Protein AF-A0A6P6G9X1-F1 (afdb_monomer_lite)

Structure (mmCIF, N/CA/C/O backbone):
data_AF-A0A6P6G9X1-F1
#
_entry.id   AF-A0A6P6G9X1-F1
#
loop_
_atom_site.group_PDB
_atom_site.id
_atom_site.type_symbol
_atom_site.label_atom_id
_atom_site.label_alt_id
_atom_site.label_comp_id
_atom_site.label_asym_id
_atom_site.label_e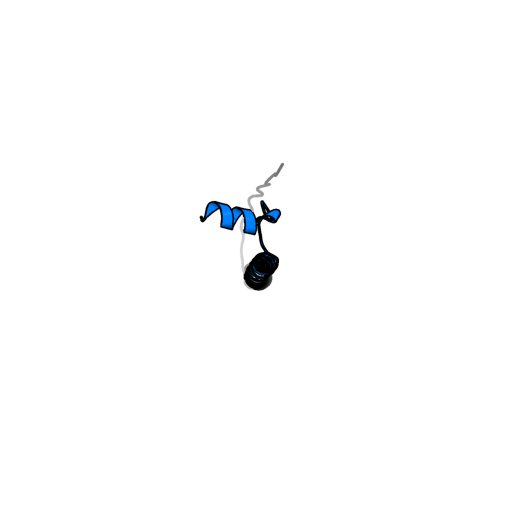ntity_id
_atom_site.label_seq_id
_atom_site.pdbx_PDB_ins_code
_atom_site.Cartn_x
_atom_site.Cartn_y
_atom_site.Cartn_z
_atom_site.occupancy
_atom_site.B_iso_or_equiv
_atom_site.auth_seq_id
_atom_site.auth_comp_id
_atom_site.auth_asym_id
_atom_site.auth_atom_id
_atom_site.pdbx_PDB_model_num
ATOM 1 N N . MET A 1 1 ? 25.009 -0.350 -8.292 1.00 65.62 1 MET A N 1
ATOM 2 C CA . MET A 1 1 ? 23.863 -1.149 -8.793 1.00 65.62 1 MET A CA 1
ATOM 3 C C . MET A 1 1 ? 22.575 -0.845 -8.025 1.00 65.62 1 MET A C 1
ATOM 5 O O . MET A 1 1 ? 21.641 -0.345 -8.638 1.00 65.62 1 MET A O 1
ATOM 9 N N . LEU A 1 2 ? 22.523 -1.044 -6.699 1.00 84.38 2 LEU A N 1
ATOM 10 C CA . LEU A 1 2 ? 21.295 -0.848 -5.904 1.00 84.38 2 LEU A CA 1
ATOM 11 C C . LEU A 1 2 ? 20.739 0.592 -5.935 1.00 84.38 2 LEU A C 1
ATOM 13 O O . LEU A 1 2 ? 19.541 0.784 -6.11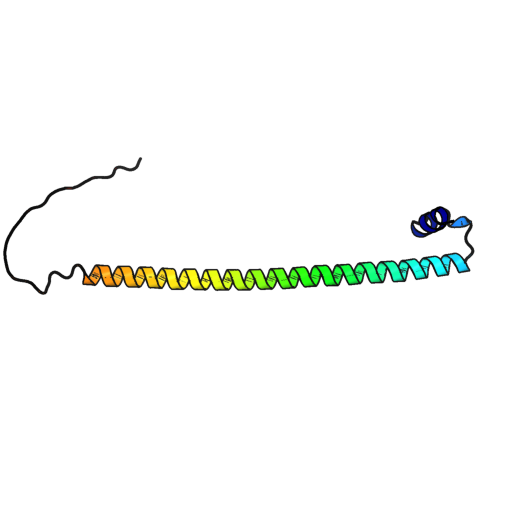1 1.00 84.38 2 LEU A O 1
ATOM 17 N N . GLN A 1 3 ? 21.610 1.604 -5.852 1.00 88.94 3 GLN A N 1
ATOM 18 C CA . GLN A 1 3 ? 21.208 3.018 -5.852 1.00 88.94 3 GLN A CA 1
ATOM 19 C C . GLN A 1 3 ? 20.471 3.437 -7.135 1.00 88.94 3 GLN A C 1
ATOM 21 O O . GLN A 1 3 ? 19.478 4.154 -7.064 1.00 88.94 3 GLN A O 1
ATOM 26 N N . ASN A 1 4 ? 20.911 2.949 -8.301 1.00 88.38 4 ASN A N 1
ATOM 27 C CA . ASN A 1 4 ? 20.227 3.201 -9.574 1.00 88.38 4 ASN A CA 1
ATOM 28 C C . ASN A 1 4 ? 18.843 2.550 -9.588 1.00 88.38 4 ASN A C 1
ATOM 30 O O . ASN A 1 4 ? 17.877 3.171 -10.005 1.00 88.38 4 ASN A O 1
ATOM 34 N N . SER A 1 5 ? 18.736 1.319 -9.081 1.00 90.00 5 SER A N 1
ATOM 35 C CA . SER A 1 5 ? 17.450 0.621 -9.000 1.00 90.00 5 SER A CA 1
ATOM 36 C C . SER A 1 5 ? 16.448 1.367 -8.113 1.00 90.00 5 SER A C 1
ATOM 38 O O . SER A 1 5 ? 15.292 1.509 -8.499 1.00 90.00 5 SER A O 1
ATOM 40 N N . ASN A 1 6 ? 16.893 1.899 -6.970 1.00 94.38 6 ASN A N 1
ATOM 41 C CA . ASN A 1 6 ? 16.033 2.681 -6.078 1.00 94.38 6 ASN A CA 1
ATOM 42 C C . ASN A 1 6 ? 15.601 4.011 -6.705 1.00 94.38 6 ASN A C 1
ATOM 44 O O . ASN A 1 6 ? 14.435 4.366 -6.594 1.00 94.38 6 ASN A O 1
ATOM 48 N N . ARG A 1 7 ? 16.500 4.712 -7.409 1.00 95.25 7 ARG A N 1
ATOM 49 C CA . ARG A 1 7 ? 16.145 5.923 -8.170 1.00 95.25 7 ARG A CA 1
ATOM 50 C C . ARG A 1 7 ? 15.049 5.649 -9.192 1.00 95.25 7 ARG A C 1
ATOM 52 O O . ARG A 1 7 ? 14.036 6.336 -9.193 1.00 95.25 7 ARG A O 1
ATOM 59 N N . ASN A 1 8 ? 15.195 4.582 -9.971 1.00 95.81 8 ASN A N 1
ATOM 60 C CA . ASN A 1 8 ? 14.195 4.218 -10.971 1.00 95.81 8 ASN A CA 1
ATOM 61 C C . ASN A 1 8 ? 12.845 3.872 -10.318 1.00 95.81 8 ASN A C 1
ATOM 63 O O . ASN A 1 8 ? 11.804 4.277 -10.819 1.00 95.81 8 ASN A O 1
ATOM 67 N N . LEU A 1 9 ? 12.844 3.177 -9.172 1.00 95.31 9 LEU A N 1
ATOM 68 C CA . LEU A 1 9 ? 11.619 2.910 -8.401 1.00 95.31 9 LEU A CA 1
ATOM 69 C C . LEU A 1 9 ? 10.938 4.188 -7.889 1.00 95.31 9 LEU A C 1
ATOM 71 O O . LEU A 1 9 ? 9.725 4.183 -7.710 1.00 95.31 9 LEU A O 1
ATOM 75 N N . MET A 1 10 ? 11.697 5.264 -7.672 1.00 95.31 10 MET A N 1
ATOM 76 C CA . MET A 1 10 ? 11.175 6.583 -7.295 1.00 95.31 10 MET A CA 1
ATOM 77 C C . MET A 1 10 ? 10.793 7.453 -8.504 1.00 95.31 10 MET A C 1
ATOM 79 O O . MET A 1 10 ? 10.288 8.553 -8.316 1.00 95.31 10 MET A O 1
ATOM 83 N N . GLY A 1 11 ? 10.992 6.966 -9.732 1.00 95.12 11 GLY A N 1
ATOM 84 C CA . GLY A 1 11 ? 10.688 7.704 -10.959 1.00 95.12 11 GLY A CA 1
ATOM 85 C C . GLY A 1 11 ? 11.835 8.568 -11.495 1.00 95.12 11 GLY A C 1
ATOM 86 O O . GLY A 1 11 ? 11.642 9.303 -12.460 1.00 95.12 11 GLY A O 1
ATOM 87 N N . ASP A 1 12 ? 13.036 8.458 -10.927 1.00 95.69 12 ASP A N 1
ATOM 88 C CA . ASP A 1 12 ? 14.206 9.226 -11.353 1.00 95.69 12 ASP A CA 1
ATOM 89 C C . ASP A 1 12 ? 15.016 8.503 -12.439 1.00 95.69 12 ASP A C 1
ATOM 91 O O . ASP A 1 12 ? 15.086 7.277 -12.478 1.00 95.69 12 ASP A O 1
ATOM 95 N N . SER A 1 13 ? 15.726 9.271 -13.280 1.00 93.81 13 SER A N 1
ATOM 96 C CA . SER A 1 13 ? 16.711 8.754 -14.259 1.00 93.81 13 SER A CA 1
ATOM 97 C C . SER A 1 13 ? 16.162 7.735 -15.279 1.00 93.81 13 SER A C 1
ATOM 99 O O . SER A 1 13 ? 16.909 6.932 -15.843 1.00 93.81 13 SER A O 1
ATOM 101 N N . LEU A 1 14 ? 14.859 7.801 -15.568 1.00 95.56 14 LEU A N 1
ATOM 102 C CA . LEU A 1 14 ? 14.158 6.854 -16.444 1.00 95.56 14 LEU A CA 1
ATOM 103 C C . LEU A 1 14 ? 14.528 6.974 -17.929 1.00 95.56 14 LEU A C 1
ATOM 105 O O . LEU A 1 14 ? 14.321 6.029 -18.681 1.00 95.56 14 LEU A O 1
ATOM 109 N N . SER A 1 15 ? 15.093 8.107 -18.356 1.00 96.31 15 SER A N 1
ATOM 110 C CA . SER A 1 15 ? 15.440 8.377 -19.761 1.00 96.31 15 SER A CA 1
ATOM 111 C C . SER A 1 15 ? 16.472 7.411 -20.347 1.00 96.31 15 SER A C 1
ATOM 113 O O . SER A 1 15 ? 16.542 7.255 -21.561 1.00 96.31 15 SER A O 1
ATOM 115 N N . SER A 1 16 ? 17.265 6.759 -19.495 1.00 94.44 16 SER A N 1
ATOM 116 C CA . SER A 1 16 ? 18.263 5.765 -19.907 1.00 94.44 16 SER A CA 1
ATOM 117 C C . SER A 1 16 ? 17.701 4.346 -20.051 1.00 94.44 16 SER A C 1
ATOM 119 O O . SER A 1 16 ? 18.420 3.454 -20.497 1.00 94.44 16 SER A O 1
ATOM 121 N N . LEU A 1 17 ? 16.435 4.123 -19.678 1.00 96.38 17 LEU A N 1
ATOM 122 C CA . LEU A 1 17 ? 15.792 2.814 -19.727 1.00 96.38 17 LEU A CA 1
ATOM 123 C C . LEU A 1 17 ? 15.143 2.553 -21.083 1.00 96.38 17 LEU A C 1
ATOM 125 O O . LEU A 1 17 ? 14.504 3.414 -21.685 1.00 96.38 17 LEU A O 1
ATOM 129 N N . THR A 1 18 ? 15.232 1.307 -21.529 1.00 98.25 18 THR A N 1
ATOM 130 C CA . THR A 1 18 ? 14.475 0.830 -22.684 1.00 98.25 18 THR A CA 1
ATOM 131 C C . THR A 1 18 ? 12.986 0.692 -22.351 1.00 98.25 18 THR A C 1
ATOM 133 O O . THR A 1 18 ? 12.588 0.505 -21.199 1.00 98.25 18 THR A O 1
ATOM 136 N N . VAL A 1 19 ? 12.134 0.664 -23.381 1.00 98.12 19 VAL A N 1
ATOM 137 C CA . VAL A 1 19 ? 10.686 0.412 -23.227 1.00 98.12 19 VAL A CA 1
ATOM 138 C C . VAL A 1 19 ? 10.404 -0.899 -22.480 1.00 98.12 19 VAL A C 1
ATOM 140 O O . VAL A 1 19 ? 9.455 -0.987 -21.702 1.00 98.12 19 VAL A O 1
ATOM 143 N N . LYS A 1 20 ? 11.230 -1.931 -22.689 1.00 98.44 20 LYS A N 1
ATOM 144 C CA . LYS A 1 20 ? 11.091 -3.219 -21.998 1.00 98.44 20 LYS A CA 1
ATOM 145 C C . LYS A 1 20 ? 11.359 -3.082 -20.497 1.00 98.44 20 LYS A C 1
ATOM 147 O O . LYS A 1 20 ? 10.594 -3.619 -19.699 1.00 98.44 20 LYS A O 1
ATOM 152 N N . GLU A 1 21 ? 12.413 -2.365 -20.119 1.00 97.50 21 GLU A N 1
ATOM 153 C CA . GLU A 1 21 ? 12.767 -2.129 -18.715 1.00 97.50 21 GLU A CA 1
ATOM 154 C C . GLU A 1 21 ? 11.738 -1.240 -18.014 1.00 97.50 21 GLU A C 1
ATOM 156 O O . GLU A 1 21 ? 11.367 -1.531 -16.879 1.00 97.50 21 GLU A O 1
ATOM 161 N N . LEU A 1 22 ? 11.207 -0.225 -18.703 1.00 98.06 22 LEU A N 1
ATOM 162 C CA . LEU A 1 22 ? 10.114 0.609 -18.195 1.00 98.06 22 LEU A CA 1
ATOM 163 C C . LEU A 1 22 ? 8.859 -0.220 -17.906 1.00 98.06 22 LEU A C 1
ATOM 165 O O . LEU A 1 22 ? 8.327 -0.154 -16.802 1.00 98.06 22 LEU A O 1
ATOM 169 N N . LYS A 1 23 ? 8.441 -1.086 -18.839 1.00 98.38 23 LYS A N 1
ATOM 170 C CA . LYS A 1 23 ? 7.305 -2.000 -18.618 1.00 98.38 23 LYS A CA 1
ATOM 171 C C . LYS A 1 23 ? 7.538 -2.944 -17.440 1.00 98.38 23 LYS A C 1
ATOM 173 O O . LYS A 1 23 ? 6.611 -3.258 -16.697 1.00 98.38 23 LYS A O 1
ATOM 178 N N . GLN A 1 24 ? 8.762 -3.435 -17.262 1.00 97.88 24 GLN A N 1
ATOM 179 C CA . GLN A 1 24 ? 9.100 -4.281 -16.116 1.00 97.88 24 GLN A CA 1
ATOM 180 C C . GLN A 1 24 ? 9.058 -3.500 -14.799 1.00 97.88 24 GLN A C 1
ATOM 182 O O . GLN A 1 24 ? 8.561 -4.022 -13.800 1.00 97.88 24 GLN A O 1
ATOM 187 N N . LEU A 1 25 ? 9.564 -2.268 -14.790 1.00 97.94 25 LEU A N 1
ATOM 188 C CA . LEU A 1 25 ? 9.529 -1.374 -13.638 1.00 97.94 25 LEU A CA 1
ATOM 189 C C . LEU A 1 25 ? 8.088 -1.048 -13.231 1.00 97.94 25 LEU A C 1
ATOM 191 O O . LEU A 1 25 ? 7.738 -1.225 -12.067 1.00 97.94 25 LEU A O 1
ATOM 195 N N . GLU A 1 26 ? 7.247 -0.675 -14.192 1.00 98.12 26 GLU A N 1
ATOM 196 C CA . GLU A 1 26 ? 5.819 -0.418 -13.997 1.00 98.12 26 GLU A CA 1
ATOM 197 C C . GLU A 1 26 ? 5.109 -1.641 -13.400 1.00 98.12 26 GLU A C 1
ATOM 199 O O . GLU A 1 26 ? 4.485 -1.544 -12.349 1.00 98.12 26 GLU A O 1
ATOM 204 N N . ASN A 1 27 ? 5.311 -2.833 -13.973 1.00 98.56 27 ASN A N 1
ATOM 205 C CA . ASN A 1 27 ? 4.746 -4.075 -13.432 1.00 98.56 27 ASN A CA 1
ATOM 206 C C . ASN A 1 27 ? 5.195 -4.366 -11.991 1.00 98.56 27 ASN A C 1
ATOM 208 O O . ASN A 1 27 ? 4.433 -4.918 -11.192 1.00 98.56 27 ASN A O 1
ATOM 212 N N . ARG A 1 28 ? 6.449 -4.048 -11.648 1.00 97.56 28 ARG A N 1
ATOM 213 C CA . ARG A 1 28 ? 6.963 -4.218 -10.282 1.00 97.56 28 ARG A CA 1
ATOM 214 C C . ARG A 1 28 ? 6.302 -3.234 -9.320 1.00 97.56 28 ARG A C 1
ATOM 216 O O . ARG A 1 28 ? 5.920 -3.655 -8.227 1.00 97.56 28 ARG A O 1
ATOM 223 N N . LEU A 1 29 ? 6.161 -1.972 -9.722 1.00 98.31 29 LEU A N 1
ATOM 224 C CA . LEU A 1 29 ? 5.510 -0.930 -8.929 1.00 98.31 29 LEU A CA 1
ATOM 225 C C . LEU A 1 29 ? 4.028 -1.241 -8.722 1.00 98.31 29 LEU A C 1
ATOM 227 O O . LEU A 1 29 ? 3.586 -1.259 -7.579 1.00 98.31 29 LEU A O 1
ATOM 231 N N . GLU A 1 30 ? 3.303 -1.610 -9.775 1.00 98.62 30 GLU A N 1
ATOM 232 C CA . GLU A 1 30 ? 1.877 -1.950 -9.714 1.00 98.62 30 GLU A CA 1
ATOM 233 C C . GLU A 1 30 ? 1.610 -3.088 -8.717 1.00 98.62 30 GLU A C 1
ATOM 235 O O . GLU A 1 30 ? 0.774 -2.984 -7.814 1.00 98.62 30 GLU A O 1
ATOM 240 N N . ARG A 1 31 ? 2.403 -4.165 -8.803 1.00 98.50 31 ARG A N 1
ATOM 241 C CA . ARG A 1 31 ? 2.321 -5.290 -7.858 1.00 98.50 31 ARG A CA 1
ATOM 242 C C . ARG A 1 31 ? 2.685 -4.876 -6.434 1.00 98.50 31 ARG A C 1
ATOM 244 O O . ARG A 1 31 ? 2.081 -5.373 -5.486 1.00 98.50 31 ARG A O 1
ATOM 251 N N . GLY A 1 32 ? 3.692 -4.019 -6.266 1.00 98.31 32 GLY A N 1
ATOM 252 C CA . GLY A 1 32 ? 4.107 -3.510 -4.959 1.00 98.31 32 GLY A CA 1
ATOM 253 C C . GLY A 1 32 ? 3.014 -2.668 -4.304 1.00 98.31 32 GLY A C 1
ATOM 254 O O . GLY A 1 32 ? 2.613 -2.951 -3.177 1.00 98.31 32 GLY A O 1
ATOM 255 N N . ILE A 1 33 ? 2.485 -1.694 -5.042 1.00 98.62 33 ILE A N 1
ATOM 256 C CA . ILE A 1 33 ? 1.420 -0.787 -4.606 1.00 98.62 33 ILE A CA 1
ATOM 257 C C . ILE A 1 33 ? 0.161 -1.575 -4.254 1.00 98.62 33 ILE A C 1
ATOM 259 O O . ILE A 1 33 ? -0.396 -1.370 -3.177 1.00 98.62 33 ILE A O 1
ATOM 263 N N . THR A 1 34 ? -0.245 -2.521 -5.106 1.00 98.69 34 THR A N 1
ATOM 264 C CA . THR A 1 34 ? -1.410 -3.380 -4.853 1.00 98.69 34 THR A CA 1
ATOM 265 C C . THR A 1 34 ? -1.276 -4.131 -3.527 1.00 98.69 34 THR A C 1
ATOM 267 O O . THR A 1 34 ? -2.190 -4.106 -2.704 1.00 98.69 34 THR A O 1
ATOM 270 N N . ARG A 1 35 ? -0.114 -4.749 -3.267 1.00 98.75 35 ARG A N 1
ATOM 271 C CA . ARG A 1 35 ? 0.131 -5.472 -2.007 1.00 98.75 35 ARG A CA 1
ATOM 272 C C . ARG A 1 35 ? 0.136 -4.550 -0.793 1.00 98.75 35 ARG A C 1
ATOM 274 O O . ARG A 1 35 ? -0.446 -4.902 0.226 1.00 98.75 35 ARG A O 1
ATOM 281 N N . ILE A 1 36 ? 0.784 -3.388 -0.892 1.00 98.81 36 ILE A N 1
ATOM 282 C CA . ILE A 1 36 ? 0.84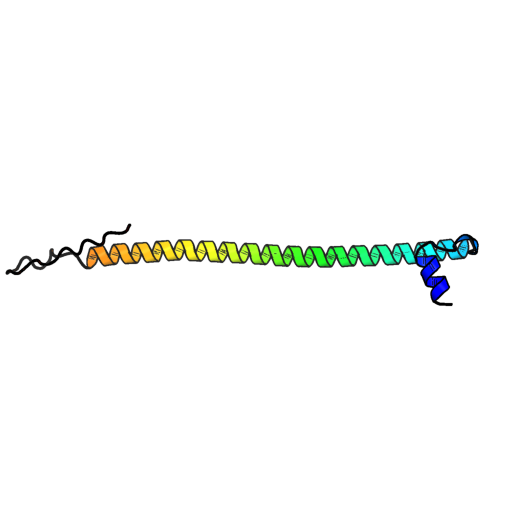0 -2.410 0.205 1.00 98.81 36 ILE A CA 1
ATOM 283 C C . ILE A 1 36 ? -0.568 -1.915 0.541 1.00 98.81 36 ILE A C 1
ATOM 285 O O . ILE A 1 36 ? -0.940 -1.879 1.712 1.00 98.81 36 ILE A O 1
ATOM 289 N N . ARG A 1 37 ? -1.362 -1.574 -0.480 1.00 98.81 37 ARG A N 1
ATOM 290 C CA . ARG A 1 37 ? -2.737 -1.099 -0.311 1.00 98.81 37 ARG A CA 1
ATOM 291 C C . ARG A 1 37 ? -3.617 -2.164 0.339 1.00 98.81 37 ARG A C 1
ATOM 293 O O . ARG A 1 37 ? -4.230 -1.872 1.356 1.00 98.81 37 ARG A O 1
ATOM 300 N N . SER A 1 38 ? -3.601 -3.389 -0.188 1.00 98.69 38 SER A N 1
ATOM 301 C CA . SER A 1 38 ? -4.383 -4.506 0.357 1.00 98.69 38 SER A CA 1
ATOM 302 C C . SER A 1 38 ? -3.996 -4.833 1.803 1.00 98.69 38 SER A C 1
ATOM 304 O O . SER A 1 38 ? -4.865 -5.014 2.649 1.00 98.69 38 SER A O 1
ATOM 306 N N . LYS A 1 39 ? -2.697 -4.841 2.128 1.00 98.75 39 LYS A N 1
ATOM 307 C CA . LYS A 1 39 ? -2.245 -5.060 3.507 1.00 98.75 39 LYS A CA 1
ATOM 308 C C . LYS A 1 39 ? -2.754 -3.967 4.452 1.00 98.75 39 LYS A C 1
ATOM 310 O O . LYS A 1 39 ? -3.256 -4.285 5.523 1.00 98.75 39 LYS A O 1
ATOM 315 N N . LYS A 1 40 ? -2.647 -2.698 4.045 1.00 98.69 40 LYS A N 1
ATOM 316 C CA . LYS A 1 40 ? -3.134 -1.560 4.836 1.00 98.69 40 LYS A CA 1
ATOM 317 C C . LYS A 1 40 ? -4.649 -1.621 5.054 1.00 98.69 40 LYS A C 1
ATOM 319 O O . LYS A 1 40 ? -5.116 -1.298 6.137 1.00 98.69 40 LYS A O 1
ATOM 324 N N . GLU A 1 41 ? -5.400 -2.021 4.034 1.00 98.69 41 GLU A N 1
ATOM 325 C CA . GLU A 1 41 ? -6.851 -2.206 4.114 1.00 98.69 41 GLU A CA 1
ATOM 326 C C . GLU A 1 41 ? -7.224 -3.266 5.156 1.00 98.69 41 GLU A C 1
ATOM 328 O O . GLU A 1 41 ? -8.002 -2.977 6.060 1.00 98.69 41 GLU A O 1
ATOM 333 N N . ILE A 1 42 ? -6.575 -4.434 5.115 1.00 98.69 42 ILE A N 1
ATOM 334 C CA . ILE A 1 42 ? -6.786 -5.511 6.094 1.00 98.69 42 ILE A CA 1
ATOM 335 C C . ILE A 1 42 ? -6.429 -5.058 7.517 1.00 98.69 42 ILE A C 1
ATOM 337 O O . ILE A 1 42 ? -7.163 -5.341 8.461 1.00 98.69 42 ILE A O 1
ATOM 341 N N . GLU A 1 43 ? -5.299 -4.368 7.697 1.00 98.69 43 GLU A N 1
ATOM 342 C CA . GLU A 1 43 ? -4.883 -3.863 9.013 1.00 98.69 43 GLU A CA 1
ATOM 343 C C . GLU A 1 43 ? -5.908 -2.880 9.596 1.00 98.69 43 GLU A C 1
ATOM 345 O O . GLU A 1 43 ? -6.281 -3.007 10.763 1.00 98.69 43 GLU A O 1
ATOM 350 N N . LEU A 1 44 ? -6.413 -1.956 8.774 1.00 98.75 44 LEU A N 1
ATOM 351 C CA . LEU A 1 44 ? -7.444 -1.001 9.181 1.00 98.75 44 LEU A CA 1
ATOM 352 C C . LEU A 1 44 ? -8.778 -1.685 9.487 1.00 98.75 44 LEU A C 1
ATOM 354 O O . LEU A 1 44 ? -9.445 -1.315 10.452 1.00 98.75 44 LEU A O 1
ATOM 358 N N . GLU A 1 45 ? -9.173 -2.683 8.699 1.00 98.75 45 GLU A N 1
ATOM 359 C CA . GLU A 1 45 ? -10.403 -3.433 8.947 1.00 98.75 45 GLU A CA 1
ATOM 360 C C . GLU A 1 45 ? -10.321 -4.235 10.254 1.00 98.75 45 GLU A C 1
ATOM 362 O O . GLU A 1 45 ? -11.249 -4.194 11.063 1.00 98.75 45 GLU A O 1
ATOM 367 N N . ASN A 1 46 ? -9.175 -4.858 10.538 1.00 98.69 46 ASN A N 1
ATOM 368 C CA . ASN A 1 46 ? -8.932 -5.545 11.808 1.00 98.69 46 ASN A CA 1
ATOM 369 C C . ASN A 1 46 ? -9.006 -4.591 13.012 1.00 98.69 46 ASN A C 1
ATOM 371 O O . ASN A 1 46 ? -9.625 -4.920 14.029 1.00 98.69 46 ASN A O 1
ATOM 375 N N . GLU A 1 47 ? -8.402 -3.403 12.909 1.00 98.62 47 GLU A N 1
ATOM 376 C CA . GLU A 1 47 ? -8.505 -2.374 13.949 1.00 98.62 47 GLU A CA 1
ATOM 377 C C . GLU A 1 47 ? -9.962 -1.927 14.137 1.00 98.62 47 GLU A C 1
ATOM 379 O O . GLU A 1 47 ? -10.446 -1.839 15.268 1.00 98.62 47 GLU A O 1
ATOM 384 N N . ASN A 1 48 ? -10.698 -1.731 13.041 1.00 98.62 48 ASN A N 1
ATOM 385 C CA . ASN A 1 48 ? -12.104 -1.345 13.076 1.00 98.62 48 ASN A CA 1
ATOM 386 C C . ASN A 1 48 ? -12.973 -2.396 13.786 1.00 98.62 48 ASN A C 1
ATOM 388 O O . ASN A 1 48 ? -13.774 -2.046 14.655 1.00 98.62 48 ASN A O 1
ATOM 392 N N . VAL A 1 49 ? -12.781 -3.682 13.476 1.00 98.69 49 VAL A N 1
ATOM 393 C CA . VAL A 1 49 ? -13.478 -4.801 14.133 1.00 98.69 49 VAL A CA 1
ATOM 394 C C . VAL A 1 49 ? -13.161 -4.850 15.631 1.00 98.69 49 VAL A C 1
ATOM 396 O O . VAL A 1 49 ? -14.071 -4.986 16.456 1.00 98.69 49 VAL A O 1
ATOM 399 N N . CYS A 1 50 ? -11.890 -4.687 16.005 1.00 98.56 50 CYS A N 1
ATOM 400 C CA . CYS A 1 50 ? -11.469 -4.638 17.406 1.00 98.56 50 CYS A CA 1
ATOM 401 C C . CYS A 1 50 ? -12.154 -3.488 18.161 1.00 98.56 50 CYS A C 1
ATOM 403 O O . CYS A 1 50 ? -12.719 -3.695 19.238 1.00 98.56 50 CYS A O 1
ATOM 405 N N . LEU A 1 51 ? -12.165 -2.286 17.578 1.00 98.69 51 LEU A N 1
ATOM 406 C CA . LEU A 1 51 ? -12.806 -1.116 18.177 1.00 98.69 51 LEU A CA 1
ATOM 407 C C . LEU A 1 51 ? -14.320 -1.303 18.327 1.00 98.69 51 LEU A C 1
ATOM 409 O O . LEU A 1 51 ? -14.851 -1.037 19.403 1.00 98.69 51 LEU A O 1
ATOM 413 N N . ARG A 1 52 ? -15.014 -1.830 17.310 1.00 98.50 52 ARG A N 1
ATOM 414 C CA . ARG A 1 52 ? -16.456 -2.140 17.394 1.00 98.50 52 ARG A CA 1
ATOM 415 C C . ARG A 1 52 ? -16.775 -3.140 18.502 1.00 98.50 52 ARG A C 1
ATOM 417 O O . ARG A 1 52 ? -17.748 -2.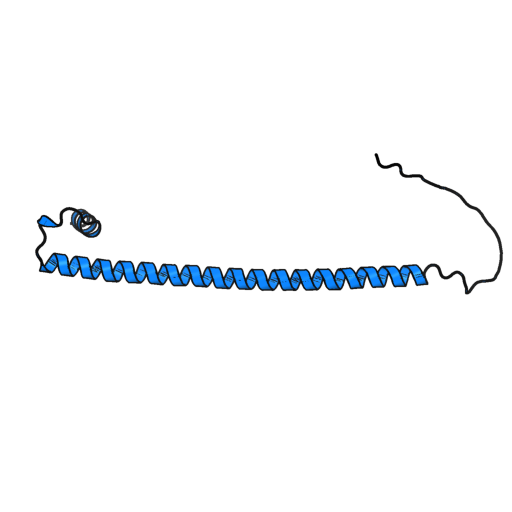960 19.233 1.00 98.50 52 ARG A O 1
ATOM 424 N N . THR A 1 53 ? -15.933 -4.160 18.656 1.00 98.31 53 THR A N 1
ATOM 425 C CA . THR A 1 53 ? -16.072 -5.159 19.725 1.00 98.31 53 THR A CA 1
ATOM 426 C C . THR A 1 53 ? -15.926 -4.507 21.101 1.00 98.31 53 THR A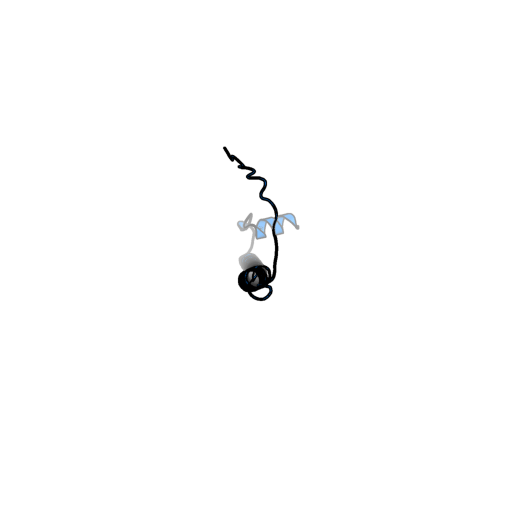 C 1
ATOM 428 O O . THR A 1 53 ? -16.748 -4.736 21.984 1.00 98.31 53 THR A O 1
ATOM 431 N N . LYS A 1 54 ? -14.927 -3.631 21.280 1.00 98.12 54 LYS A N 1
ATOM 432 C CA . LYS A 1 54 ? -14.731 -2.885 22.534 1.00 98.12 54 LYS A CA 1
ATOM 433 C C . LYS A 1 54 ? -15.889 -1.943 22.851 1.00 98.12 54 LYS A C 1
ATOM 435 O O . LYS A 1 54 ? -16.281 -1.860 24.009 1.00 98.12 54 LYS A O 1
ATOM 440 N N . ILE A 1 55 ? -16.433 -1.256 21.845 1.00 97.56 55 ILE A N 1
ATOM 441 C CA . ILE A 1 55 ? -17.611 -0.392 22.014 1.00 97.56 55 ILE A CA 1
ATOM 442 C C . ILE A 1 55 ? -18.791 -1.221 22.528 1.00 97.56 55 ILE A C 1
ATOM 444 O O . ILE A 1 55 ? -19.356 -0.887 23.564 1.00 97.56 55 ILE A O 1
ATOM 448 N N . THR A 1 56 ? -19.073 -2.355 21.880 1.00 97.12 56 THR A N 1
ATOM 449 C CA . THR A 1 56 ? -20.169 -3.258 22.272 1.00 97.12 56 THR A CA 1
ATOM 450 C C . THR A 1 56 ? -20.011 -3.754 23.714 1.00 97.12 56 THR A C 1
ATOM 452 O O . THR A 1 56 ? -20.972 -3.782 24.480 1.00 97.12 56 THR A O 1
ATOM 455 N N . GLU A 1 57 ? -18.792 -4.116 24.122 1.00 95.69 57 GLU A N 1
ATOM 456 C CA . GLU A 1 57 ? -18.538 -4.580 25.490 1.00 95.69 57 GLU A CA 1
ATOM 457 C C . GLU A 1 57 ? -18.690 -3.458 26.530 1.00 95.69 57 GLU A C 1
ATOM 459 O O . GLU A 1 57 ? -19.260 -3.678 27.599 1.00 95.69 57 GLU A O 1
ATOM 464 N N . ILE A 1 58 ? -18.238 -2.238 26.221 1.00 95.25 58 ILE A N 1
ATOM 465 C CA . ILE A 1 58 ? -18.429 -1.077 27.104 1.00 95.25 58 ILE A CA 1
ATOM 466 C C . ILE A 1 58 ? -19.918 -0.760 27.258 1.00 95.25 58 ILE A C 1
ATOM 468 O O . ILE A 1 58 ? -20.374 -0.532 28.378 1.00 95.25 58 ILE A O 1
ATOM 472 N N . GLU A 1 59 ? -20.686 -0.785 26.170 1.00 94.44 59 GLU A N 1
ATOM 473 C CA . GLU A 1 59 ? -22.136 -0.574 26.199 1.00 94.44 59 GLU A CA 1
ATOM 474 C C . GLU A 1 59 ? -22.838 -1.635 27.061 1.00 94.44 59 GLU A C 1
ATOM 476 O O . GLU A 1 59 ? -23.691 -1.301 27.887 1.00 94.44 59 GLU A O 1
ATOM 481 N N . ARG A 1 60 ? -22.425 -2.906 26.959 1.00 92.06 60 ARG A N 1
ATOM 482 C CA . ARG A 1 60 ? -22.936 -4.001 27.799 1.00 92.06 60 ARG A CA 1
ATOM 483 C C . ARG A 1 60 ? -22.626 -3.786 29.285 1.00 92.06 60 ARG A C 1
ATOM 485 O O . ARG A 1 60 ? -23.491 -3.994 30.141 1.00 92.06 60 ARG A O 1
ATOM 492 N N . LEU A 1 61 ? -21.402 -3.366 29.609 1.00 89.81 61 LEU A N 1
ATOM 493 C CA . LEU A 1 61 ? -20.992 -3.068 30.985 1.00 89.81 61 LEU A CA 1
ATOM 494 C C . LEU A 1 61 ? -21.740 -1.856 31.550 1.00 89.81 61 LEU A C 1
ATOM 496 O O . LEU A 1 61 ? -22.181 -1.896 32.697 1.00 89.81 61 LEU A O 1
ATOM 500 N N . GLN A 1 62 ? -21.939 -0.805 30.751 1.00 87.12 62 GLN A N 1
ATOM 501 C CA . GLN A 1 62 ? -22.736 0.356 31.147 1.00 87.12 62 GLN A CA 1
ATOM 502 C C . GLN A 1 62 ? -24.186 -0.035 31.444 1.00 87.12 62 GLN A C 1
ATOM 504 O O . GLN A 1 62 ? -24.695 0.327 32.503 1.00 87.12 62 GLN A O 1
ATOM 509 N N . GLN A 1 63 ? -24.826 -0.831 30.581 1.00 82.44 63 GLN A N 1
ATOM 510 C CA . GLN A 1 63 ? -26.179 -1.341 30.832 1.00 82.44 63 GLN A CA 1
ATOM 511 C C . GLN A 1 63 ? -26.245 -2.161 32.129 1.00 82.44 63 GLN A C 1
ATOM 513 O O . GLN A 1 63 ? -27.129 -1.937 32.952 1.00 82.44 63 GLN A O 1
ATOM 518 N N . THR A 1 64 ? -25.270 -3.046 32.359 1.00 76.00 64 THR A N 1
ATOM 519 C CA . THR A 1 64 ? -25.199 -3.864 33.584 1.00 76.00 64 THR A CA 1
ATOM 520 C C . THR A 1 64 ? -25.056 -2.992 34.839 1.00 76.00 64 THR A C 1
ATOM 522 O O . THR A 1 64 ? -25.766 -3.197 35.822 1.00 76.00 64 THR A O 1
ATOM 525 N N . ASN A 1 65 ? -24.186 -1.979 34.803 1.00 76.62 65 ASN A N 1
ATOM 526 C CA . ASN A 1 65 ? -23.970 -1.069 35.930 1.00 76.62 65 ASN A CA 1
ATOM 527 C C . ASN A 1 65 ? -25.191 -0.180 36.213 1.00 76.62 65 ASN A C 1
ATOM 529 O O . ASN A 1 65 ? -25.492 0.088 37.375 1.00 76.62 65 ASN A O 1
ATOM 533 N N . MET A 1 66 ? -25.911 0.265 35.177 1.00 74.25 66 MET A N 1
ATOM 534 C CA . MET A 1 66 ? -27.130 1.060 35.354 1.00 74.25 66 MET A CA 1
ATOM 535 C C . MET A 1 66 ? -28.270 0.235 35.961 1.00 74.25 66 MET A C 1
ATOM 537 O O . MET A 1 66 ? -28.923 0.708 36.889 1.00 74.25 66 MET A O 1
ATOM 541 N N . VAL A 1 67 ? -28.473 -1.001 35.493 1.00 74.12 67 VAL A N 1
ATOM 542 C CA . VAL A 1 67 ? -29.493 -1.912 36.039 1.00 74.12 67 VAL A CA 1
ATOM 543 C C . VAL A 1 67 ? -29.162 -2.288 37.484 1.00 74.12 67 VAL A C 1
ATOM 545 O O . VAL A 1 67 ? -29.992 -2.109 38.372 1.00 74.12 67 VAL A O 1
ATOM 548 N N . SER A 1 68 ? -27.923 -2.705 37.758 1.00 75.00 68 SER A N 1
ATOM 549 C CA . SER A 1 68 ? -27.523 -3.107 39.111 1.00 75.00 68 SER A CA 1
ATOM 550 C C . SER A 1 68 ? -27.543 -1.934 40.104 1.00 75.00 68 SER A C 1
ATOM 552 O O . SER A 1 68 ? -27.928 -2.103 41.260 1.00 75.00 68 SER A O 1
ATOM 554 N N . GLY A 1 69 ? -27.214 -0.712 39.663 1.00 74.62 69 GLY A N 1
ATOM 555 C CA . GLY A 1 69 ? -27.338 0.492 40.491 1.00 74.62 69 GLY A CA 1
ATOM 556 C C . GLY A 1 69 ? -28.791 0.832 40.852 1.00 74.62 69 GLY A C 1
ATOM 557 O O . GLY A 1 69 ? -29.068 1.254 41.977 1.00 74.62 69 GLY A O 1
ATOM 558 N N . GLN A 1 70 ? -29.735 0.612 39.932 1.00 77.75 70 GLN A N 1
ATOM 559 C CA . GLN A 1 70 ? -31.167 0.757 40.212 1.00 77.75 70 GLN A CA 1
ATOM 560 C C . GLN A 1 70 ? -31.664 -0.315 41.190 1.00 77.75 70 GLN A C 1
ATOM 562 O O . GLN A 1 70 ? -32.380 0.017 42.134 1.00 77.75 70 GLN A O 1
ATOM 567 N N . GLU A 1 71 ? -31.244 -1.570 41.017 1.00 78.94 71 GLU A N 1
ATOM 568 C CA . GLU A 1 71 ? -31.571 -2.670 41.934 1.00 78.94 71 GLU A CA 1
ATOM 569 C C . GLU A 1 71 ? -31.019 -2.421 43.343 1.00 78.94 71 GLU A C 1
ATOM 571 O O . GLU A 1 71 ? -31.744 -2.569 44.326 1.00 78.94 71 GLU A O 1
ATOM 576 N N . LEU A 1 72 ? -29.769 -1.964 43.459 1.00 78.62 72 LEU A N 1
ATOM 577 C CA . LEU A 1 72 ? -29.146 -1.645 44.744 1.00 78.62 72 LEU A CA 1
ATOM 578 C C . LEU A 1 72 ? -29.886 -0.510 45.467 1.00 78.62 72 LEU A C 1
ATOM 580 O O . LEU A 1 72 ? -30.161 -0.610 46.665 1.00 78.62 72 LEU A O 1
ATOM 584 N N . ASN A 1 73 ? -30.263 0.544 44.737 1.00 83.00 73 ASN A N 1
ATOM 585 C CA . ASN A 1 73 ? -31.068 1.638 45.279 1.00 83.00 73 ASN A CA 1
ATOM 586 C C . ASN A 1 73 ? -32.462 1.162 45.716 1.00 83.00 73 ASN A C 1
ATOM 588 O O . ASN A 1 73 ? -32.942 1.565 46.777 1.00 83.00 73 ASN A O 1
ATOM 592 N N . ALA A 1 74 ? -33.103 0.279 44.944 1.00 83.38 74 ALA A N 1
ATOM 593 C CA . ALA A 1 74 ? -34.396 -0.299 45.301 1.00 83.38 74 ALA A CA 1
ATOM 594 C C . ALA A 1 74 ? -34.305 -1.166 46.569 1.00 83.38 74 ALA A C 1
ATOM 596 O O . ALA A 1 74 ? -35.137 -1.027 47.467 1.00 83.38 74 ALA A O 1
ATOM 597 N N . ILE A 1 75 ? -33.267 -2.001 46.694 1.00 81.88 75 ILE A N 1
ATOM 598 C CA . ILE A 1 75 ? -33.005 -2.808 47.896 1.00 81.88 75 ILE A CA 1
ATOM 599 C C . ILE A 1 75 ? -32.780 -1.902 49.111 1.00 81.88 75 ILE A C 1
ATOM 601 O O . ILE A 1 75 ? -33.361 -2.141 50.170 1.00 81.88 75 ILE A O 1
ATOM 605 N N . HIS A 1 76 ? -31.996 -0.829 48.963 1.00 78.50 76 HIS A N 1
ATOM 606 C CA . HIS A 1 76 ? -31.759 0.138 50.034 1.00 78.50 76 HIS A CA 1
ATOM 607 C C . HIS A 1 76 ? -33.048 0.856 50.474 1.00 78.50 76 HIS A C 1
ATOM 609 O O . HIS A 1 76 ? -33.290 1.019 51.674 1.00 78.50 76 HIS A O 1
ATOM 615 N N . ALA A 1 77 ? -33.908 1.238 49.525 1.00 81.31 77 ALA A N 1
ATOM 616 C CA . ALA A 1 77 ? -35.200 1.860 49.811 1.00 81.31 77 ALA A CA 1
ATOM 617 C C . ALA A 1 77 ? -36.160 0.899 50.537 1.00 81.31 77 ALA A C 1
ATOM 619 O O . ALA A 1 77 ? -36.816 1.292 51.504 1.00 81.31 77 ALA A O 1
ATOM 620 N N . LEU A 1 78 ? -36.216 -0.370 50.116 1.00 80.75 78 LEU A N 1
ATOM 621 C CA . LEU A 1 78 ? -37.028 -1.404 50.765 1.00 80.75 78 LEU A CA 1
ATOM 622 C C . LEU A 1 78 ? -36.529 -1.721 52.178 1.00 80.75 78 LEU A C 1
ATOM 624 O O . LEU A 1 78 ? -37.330 -1.785 53.110 1.00 80.75 78 LEU A O 1
ATOM 628 N N . ALA A 1 79 ? -35.215 -1.867 52.359 1.00 77.00 79 ALA A N 1
ATOM 629 C CA . ALA A 1 79 ? -34.616 -2.073 53.672 1.00 77.00 79 ALA A CA 1
ATOM 630 C C . ALA A 1 79 ? -34.926 -0.891 54.603 1.00 77.00 79 ALA A C 1
ATOM 632 O O . ALA A 1 79 ? -35.465 -1.102 55.685 1.00 77.00 79 ALA A O 1
ATOM 633 N N . SER A 1 80 ? -34.693 0.351 54.165 1.00 74.62 80 SER A N 1
ATOM 634 C CA . SER A 1 80 ? -34.984 1.555 54.962 1.00 74.62 80 SER A CA 1
ATOM 635 C C . SER A 1 80 ? -36.451 1.636 55.397 1.00 74.62 80 SER A C 1
ATOM 637 O O . SER A 1 80 ? -36.748 2.040 56.518 1.00 74.62 80 SER A O 1
ATOM 639 N N . ARG A 1 81 ? -37.383 1.192 54.547 1.00 64.69 81 ARG A N 1
ATOM 640 C CA . ARG A 1 81 ? -38.815 1.146 54.870 1.00 64.69 81 ARG A CA 1
ATOM 641 C C . ARG A 1 81 ? -39.170 0.057 55.891 1.00 64.69 81 ARG A C 1
ATOM 643 O O . ARG A 1 81 ? -40.113 0.230 56.656 1.00 64.69 81 ARG A O 1
ATOM 650 N N . ASN A 1 82 ? -38.410 -1.036 55.922 1.00 61.34 82 ASN A N 1
ATOM 651 C CA . ASN A 1 82 ? -38.606 -2.142 56.861 1.00 61.34 82 ASN A CA 1
ATOM 652 C C . ASN A 1 82 ? -37.883 -1.927 58.205 1.00 61.34 82 ASN A C 1
ATOM 654 O O . ASN A 1 82 ? -38.368 -2.404 59.225 1.00 61.34 82 ASN A O 1
ATOM 658 N N . PHE A 1 83 ? -36.768 -1.184 58.232 1.00 58.38 83 PHE A N 1
ATOM 659 C CA . PHE A 1 83 ? -36.024 -0.864 59.462 1.00 58.38 83 PHE A CA 1
ATOM 660 C C . PHE A 1 83 ? -36.716 0.198 60.340 1.00 58.38 83 PHE A C 1
ATOM 662 O O . PHE A 1 83 ? -36.490 0.220 61.546 1.00 58.38 83 PHE A O 1
ATOM 669 N N . PHE A 1 84 ? -37.591 1.037 59.769 1.00 51.81 84 PHE A N 1
ATOM 670 C CA . PHE A 1 84 ? -38.366 2.060 60.491 1.00 51.81 84 PHE A CA 1
ATOM 671 C C . PHE A 1 84 ? -39.871 1.770 60.505 1.00 51.81 84 PHE A C 1
ATOM 673 O O . PHE A 1 84 ? -40.683 2.674 60.311 1.00 51.81 84 PHE A O 1
ATOM 680 N N . ASN A 1 85 ? -40.269 0.518 60.735 1.00 48.84 85 ASN A N 1
ATOM 681 C CA . ASN A 1 85 ? -41.662 0.208 61.046 1.00 48.84 85 ASN A CA 1
ATOM 682 C C . ASN A 1 85 ? -41.813 0.035 62.572 1.00 48.84 85 ASN A C 1
ATOM 684 O O . ASN A 1 85 ? -41.649 -1.075 63.074 1.00 48.84 85 ASN A O 1
ATOM 688 N N . PRO A 1 86 ? -42.097 1.107 63.342 1.00 46.97 86 PRO A N 1
ATOM 689 C CA . PRO A 1 86 ? -42.342 1.012 64.784 1.00 46.97 86 PRO A CA 1
ATOM 690 C C . PRO A 1 86 ? -43.690 0.347 65.131 1.00 46.97 86 PRO A C 1
ATOM 692 O O . PRO A 1 86 ? -44.001 0.163 66.304 1.00 46.97 86 PRO A O 1
ATOM 695 N N . ASN A 1 87 ? -44.492 -0.060 64.143 1.00 45.06 87 ASN A N 1
ATOM 696 C CA . ASN A 1 87 ? -45.880 -0.485 64.350 1.00 45.06 87 ASN A CA 1
ATOM 697 C C . ASN A 1 87 ? -46.076 -1.937 64.838 1.00 45.06 87 ASN A C 1
ATOM 699 O O . ASN A 1 87 ? -47.153 -2.490 64.639 1.00 45.06 87 ASN A O 1
ATOM 703 N N . LEU A 1 88 ? -45.090 -2.568 65.492 1.00 46.81 88 LEU A N 1
ATOM 704 C CA . LEU A 1 88 ? -45.332 -3.819 66.239 1.00 46.81 88 LEU A CA 1
ATOM 705 C C . LEU A 1 88 ? -44.946 -3.754 67.723 1.00 46.81 88 LEU A C 1
ATOM 707 O O . LEU A 1 88 ? -45.034 -4.761 68.415 1.00 46.81 88 LEU A O 1
ATOM 711 N N . ILE A 1 89 ? -44.576 -2.590 68.261 1.00 45.88 89 ILE A N 1
ATOM 712 C CA . ILE A 1 89 ? -44.467 -2.430 69.719 1.00 45.88 89 ILE A CA 1
ATOM 713 C C . ILE A 1 89 ? -45.175 -1.133 70.116 1.00 45.88 89 ILE A C 1
ATOM 715 O O . ILE A 1 89 ? -44.573 -0.151 70.543 1.00 45.88 89 ILE A O 1
ATOM 719 N N . GLU A 1 90 ? -46.503 -1.141 69.972 1.00 41.41 90 GLU A N 1
ATOM 720 C CA . GLU A 1 90 ? -47.373 -0.321 70.814 1.00 41.41 90 GLU A CA 1
ATOM 721 C C . GLU A 1 90 ? -47.268 -0.886 72.235 1.00 41.41 90 GLU A C 1
ATOM 723 O O . GLU A 1 90 ? -47.974 -1.807 72.636 1.00 41.41 90 GLU A O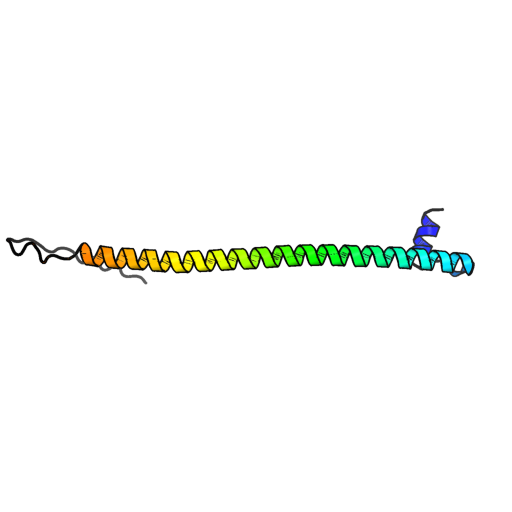 1
ATOM 728 N N . GLY A 1 91 ? -46.254 -0.421 72.958 1.00 46.72 91 GLY A N 1
ATOM 729 C CA . GLY A 1 91 ? -45.903 -0.999 74.239 1.00 46.72 91 GLY A CA 1
ATOM 730 C C . GLY A 1 91 ? -44.727 -0.299 74.892 1.00 46.72 91 GLY A C 1
ATOM 731 O O . GLY A 1 91 ? -43.679 -0.904 75.071 1.00 46.72 91 GLY A O 1
ATOM 732 N N . SER A 1 92 ? -44.993 0.910 75.389 1.00 34.44 92 SER A N 1
ATOM 733 C CA . SER A 1 92 ? -44.359 1.473 76.593 1.00 34.44 92 SER A CA 1
ATOM 734 C C . SER A 1 92 ? -43.092 2.333 76.425 1.00 34.44 92 SER A C 1
ATOM 736 O O . SER A 1 92 ? -42.050 1.902 75.952 1.00 34.44 92 SER A O 1
ATOM 738 N N . THR A 1 93 ? -43.207 3.534 77.008 1.00 37.72 93 THR A N 1
ATOM 739 C CA . THR A 1 93 ? -42.189 4.305 77.751 1.00 37.72 93 THR A CA 1
ATOM 740 C C . THR A 1 93 ? -41.005 4.946 77.014 1.00 37.72 93 THR A C 1
ATOM 742 O O . THR A 1 93 ? -40.011 4.305 76.718 1.00 37.72 93 THR A O 1
ATOM 745 N N . ALA A 1 94 ? -41.116 6.277 76.906 1.00 42.97 94 ALA A N 1
ATOM 746 C CA . ALA A 1 94 ? -40.170 7.298 77.377 1.00 42.97 94 ALA A CA 1
ATOM 747 C C . ALA A 1 94 ? -38.704 7.301 76.882 1.00 42.97 94 ALA A C 1
ATOM 749 O O . ALA A 1 94 ? -37.970 6.343 77.066 1.00 42.97 94 ALA A O 1
ATOM 750 N N . PHE A 1 95 ? -38.291 8.500 76.439 1.00 30.47 95 PHE A N 1
ATOM 751 C CA . PHE A 1 95 ? -36.979 9.171 76.566 1.00 30.47 95 PHE A CA 1
ATOM 752 C C . PHE A 1 95 ? -36.378 9.764 75.274 1.00 30.47 95 PHE A C 1
ATOM 754 O O . PHE A 1 95 ? -35.911 9.074 74.380 1.00 30.47 95 PHE A O 1
ATOM 761 N N . SER A 1 96 ? -36.321 11.101 75.310 1.00 37.50 96 SER A N 1
ATOM 762 C CA . SER A 1 96 ? -35.215 11.998 74.945 1.00 37.50 96 SER A CA 1
ATOM 763 C C . SER A 1 96 ? -34.738 12.142 73.493 1.00 37.50 96 SER A C 1
ATOM 765 O O . SER A 1 96 ? -33.943 11.370 72.972 1.00 37.50 96 SER A O 1
ATOM 767 N N . GLN A 1 97 ? -35.091 13.299 72.932 1.00 45.12 97 GLN A N 1
ATOM 768 C CA . GLN A 1 97 ? -34.308 14.058 71.951 1.00 45.12 97 GLN A CA 1
ATOM 769 C C . GLN A 1 97 ? -32.974 14.528 72.588 1.00 45.12 97 GLN A C 1
ATOM 771 O O . GLN A 1 97 ? -32.992 14.946 73.751 1.00 45.12 97 GLN A O 1
ATOM 776 N N . PRO A 1 98 ? -31.817 14.368 71.912 1.00 45.47 98 PRO A N 1
ATOM 777 C CA . PRO A 1 98 ? -31.118 15.455 71.184 1.00 45.47 98 PRO A CA 1
ATOM 778 C C . PRO A 1 98 ? -30.531 14.909 69.848 1.00 45.47 98 PRO A C 1
ATOM 780 O O . PRO A 1 98 ? -30.497 13.709 69.636 1.00 45.47 98 PRO A O 1
ATOM 783 N N . ASP A 1 99 ? -30.089 15.622 68.817 1.00 35.50 99 ASP A N 1
ATOM 784 C CA . ASP A 1 99 ? -29.416 16.906 68.702 1.00 35.50 99 ASP A CA 1
ATOM 785 C C . ASP A 1 99 ? -29.428 17.270 67.198 1.00 35.50 99 ASP A C 1
ATOM 787 O O . ASP A 1 99 ? -29.095 16.435 66.349 1.00 35.50 99 ASP A O 1
ATOM 791 N N . LYS A 1 100 ? -29.832 18.489 66.825 1.00 57.31 100 LYS A N 1
ATOM 792 C CA . LYS A 1 100 ? -29.801 18.934 65.420 1.00 57.31 100 LYS A CA 1
ATOM 793 C C . LYS A 1 100 ? -28.393 19.434 65.093 1.00 57.31 100 LYS A C 1
ATOM 795 O O . LYS A 1 100 ? -28.073 20.579 65.398 1.00 57.31 100 LYS A O 1
ATOM 800 N N . LYS A 1 101 ? -27.564 18.630 64.422 1.00 56.88 101 LYS A N 1
ATOM 801 C CA . LYS A 1 101 ? -26.349 19.149 63.771 1.00 56.88 101 LYS A CA 1
ATOM 802 C C . LYS A 1 101 ? -26.703 19.668 62.380 1.00 56.88 101 LYS A C 1
ATOM 804 O O . LYS A 1 101 ? -26.842 18.907 61.429 1.00 56.88 101 LYS A O 1
ATOM 809 N N . ILE A 1 102 ? -26.883 20.983 62.298 1.00 58.03 102 ILE A N 1
ATOM 810 C CA . ILE A 1 102 ? -26.959 21.742 61.050 1.00 58.03 102 ILE A CA 1
ATOM 811 C C . ILE A 1 102 ? -25.572 21.673 60.397 1.00 58.03 102 ILE A C 1
ATOM 813 O O . ILE A 1 102 ? -24.613 22.215 60.943 1.00 58.03 102 ILE A O 1
ATOM 817 N N . LEU A 1 103 ? -25.450 21.006 59.249 1.00 59.69 103 LEU A N 1
ATOM 818 C CA . LEU A 1 103 ? -24.279 21.139 58.383 1.00 59.69 103 LEU A CA 1
ATOM 819 C C . LEU A 1 103 ? -24.565 22.255 57.377 1.00 59.69 103 LEU A C 1
ATOM 821 O O . LEU A 1 103 ? -25.390 22.104 56.480 1.00 59.69 103 LEU A O 1
ATOM 825 N N . HIS A 1 104 ? -23.908 23.394 57.579 1.00 50.69 104 HIS A N 1
ATOM 826 C CA . HIS A 1 104 ? -23.858 24.491 56.622 1.00 50.69 104 HIS A CA 1
ATOM 827 C C . HIS A 1 104 ? -22.801 24.140 55.566 1.00 50.69 104 HIS A C 1
ATOM 829 O O . HIS A 1 104 ? -21.637 23.951 55.921 1.00 50.69 104 HIS A O 1
ATOM 835 N N . LEU A 1 105 ? -23.195 24.011 54.298 1.00 53.16 105 LEU A N 1
ATOM 836 C CA . LEU A 1 105 ? -22.256 24.021 53.177 1.00 53.16 105 LEU A CA 1
ATOM 837 C C . LEU A 1 105 ? -22.319 25.410 52.540 1.00 53.16 105 LEU A C 1
ATOM 839 O O . LEU A 1 105 ? -23.417 25.912 52.290 1.00 53.16 105 LEU A O 1
ATOM 843 N N . GLY A 1 106 ? -21.143 26.019 52.375 1.00 51.94 106 GLY A N 1
ATOM 844 C CA . GLY A 1 106 ? -20.960 27.285 51.665 1.00 51.94 106 GLY A CA 1
ATOM 845 C C . GLY A 1 106 ? -21.144 27.172 50.160 1.00 51.94 106 GLY A C 1
ATOM 846 O O . GLY A 1 106 ? -21.351 26.042 49.659 1.00 51.94 106 GLY A O 1
#

Foldseek 3Di:
DVVVVVCVLVVHPCPPDDPVVNVVSVVVNVVVVVVVVVVVVVVVVVVVVVVVVVVVVVVVVVVVCVVVVVVVVVVVVVVVVVVPPPPPDPDDDDDDDDDDDDDDDD

pLDDT: mean 81.28, std 20.77, range [30.47, 98.81]

Radius of gyration: 38.32 Å; chains: 1; bounding box: 71×33×101 Å

Sequence (106 aa):
MLQNSNRNLMGDSLSSLTVKELKQLENRLERGITRIRSKKEIELENENVCLRTKITEIERLQQTNMVSGQELNAIHALASRNFFNPNLIEGSTAFSQPDKKILHLG

Secondary structure (DSSP, 8-state):
-HHHHHHHHTT-SGGGS-HHHHHHHHHHHHHHHHHHHHHHHHHHHHHHHHHHHHHHHHHHHHHHHHHHHHHHHHHHHHHHHHHT--TT------------------